Protein AF-A0A009TG57-F1 (afdb_monomer)

Radius of gyration: 22.99 Å; Cα contacts (8 Å, |Δi|>4): 54; chains: 1; bounding box: 61×36×48 Å

Foldseek 3Di:
DDDDPPDDDPQPFAFFPCPVVCVVDPDPPRQGDDVVHGDPVVVVVVVVVVVVVVVVLQDDDPPVVVCVVCVVVVHDDDDDDFQQPDSVCVVVPVVRVD

Sequence (98 aa):
MKLNRDIQYPSSTHQDQWEKLKQFTDARIALGRAGCSIPTRALLEFQLSHAQAKDAVYQEMDVSYLSEQLAQQQLQSFHIQSNAPNKEIYLKRPDLGR

Secondary structure (DSSP, 8-state):
----TT-------B--TTGGGGGG-SS-----BBTTB--HHHHHHHHHHHHHHHHHHHPPP-HHHHHHHHHHTT--------S--SHHHHHH-TTS--

Nearest PDB structures (foldseek):
  7xrm-assembly1_B  TM=8.715E-01  e=4.263E-04  Escherichia coli
  3abo-assembly1_D  TM=8.637E-01  e=4.584E-04  Escherichia coli K-12
  9fi8-assembly1_HJ  TM=4.885E-01  e=6.508E+00  Toxoplasma gondii

Organism: NCBI:txid1310630

Solvent-accessible surface area (backbone atoms only — not comparable to full-atom values): 6364 Å² total; per-residue (Å²): 134,88,80,70,88,81,72,80,74,84,80,72,59,46,80,38,94,52,48,80,57,47,84,80,45,92,62,92,63,55,72,39,26,41,84,99,39,74,31,69,67,64,51,50,57,48,53,51,52,51,51,52,53,55,53,58,73,70,57,79,79,64,61,67,62,52,48,52,56,34,46,76,70,75,40,90,79,82,93,82,81,62,77,35,92,43,72,70,47,40,77,74,36,66,84,36,60,113

Mean predicted aligned error: 7.48 Å

pLDDT: mean 89.81, std 11.34, range [48.84, 98.44]

Structure (mmCIF, N/CA/C/O backbone):
data_AF-A0A009TG57-F1
#
_entry.id   AF-A0A009TG57-F1
#
loop_
_atom_site.group_PDB
_atom_site.id
_atom_site.type_symbol
_atom_site.label_atom_id
_atom_site.label_alt_id
_atom_site.label_comp_id
_atom_site.label_asym_id
_atom_site.label_entity_id
_atom_site.label_seq_id
_atom_site.pdbx_PDB_ins_code
_atom_site.Cartn_x
_atom_site.Cartn_y
_atom_site.Cartn_z
_atom_site.occupancy
_atom_site.B_iso_or_equiv
_atom_site.auth_seq_id
_atom_site.auth_comp_id
_atom_site.auth_asym_id
_atom_site.auth_atom_id
_atom_site.pdbx_PDB_model_num
ATOM 1 N N . MET A 1 1 ? 29.703 23.899 -12.577 1.00 48.84 1 MET A N 1
ATOM 2 C CA . MET A 1 1 ? 29.439 22.933 -13.666 1.00 48.84 1 MET A CA 1
ATOM 3 C C . MET A 1 1 ? 28.013 23.169 -14.157 1.00 48.84 1 MET A C 1
ATOM 5 O O . MET A 1 1 ? 27.084 22.910 -13.404 1.00 48.84 1 MET A O 1
ATOM 9 N N . LYS A 1 2 ? 27.825 23.808 -15.323 1.00 51.75 2 LYS A N 1
ATOM 10 C CA . LYS A 1 2 ? 26.487 24.128 -15.857 1.00 51.75 2 LYS A CA 1
ATOM 11 C C . LYS A 1 2 ? 25.919 22.871 -16.522 1.00 51.75 2 LYS A C 1
ATOM 13 O O . LYS A 1 2 ? 26.437 22.442 -17.545 1.00 51.75 2 LYS A O 1
ATOM 18 N N . LEU A 1 3 ? 24.905 22.264 -15.911 1.00 60.16 3 LEU A N 1
ATOM 19 C CA . LEU A 1 3 ? 24.127 21.194 -16.533 1.00 60.16 3 LEU A CA 1
ATOM 20 C C . LEU A 1 3 ? 23.182 21.844 -17.549 1.00 60.16 3 LEU A C 1
ATOM 22 O O . LEU A 1 3 ? 22.237 22.534 -17.166 1.00 60.16 3 LEU A O 1
ATOM 26 N N . ASN A 1 4 ? 23.475 21.675 -18.837 1.00 68.56 4 ASN A N 1
ATOM 27 C CA . ASN A 1 4 ? 22.589 22.109 -19.913 1.00 68.56 4 ASN A CA 1
ATOM 28 C C . ASN A 1 4 ? 21.332 21.233 -19.882 1.00 68.56 4 ASN A C 1
ATOM 30 O O . ASN A 1 4 ? 21.413 20.024 -20.087 1.00 68.56 4 ASN A O 1
ATOM 34 N N . ARG A 1 5 ? 20.183 21.850 -19.589 1.00 63.09 5 ARG A N 1
ATOM 35 C CA . ARG A 1 5 ? 18.893 21.165 -19.402 1.00 63.09 5 ARG A CA 1
ATOM 36 C C . ARG A 1 5 ? 18.348 20.517 -20.681 1.00 63.09 5 ARG A C 1
ATOM 38 O O . ARG A 1 5 ? 17.516 19.627 -20.579 1.00 63.09 5 ARG A O 1
ATOM 45 N N . ASP A 1 6 ? 18.872 20.900 -21.844 1.00 69.62 6 ASP A N 1
ATOM 46 C CA . ASP A 1 6 ? 18.355 20.488 -23.155 1.00 69.62 6 ASP A CA 1
ATOM 47 C C . ASP A 1 6 ? 19.166 19.363 -23.822 1.00 69.62 6 ASP A C 1
ATOM 49 O O . ASP A 1 6 ? 18.939 19.033 -24.985 1.00 69.62 6 ASP A O 1
ATOM 53 N N . ILE A 1 7 ? 20.122 18.749 -23.112 1.00 70.56 7 ILE A N 1
ATOM 54 C CA . ILE A 1 7 ? 20.847 17.586 -23.639 1.00 70.56 7 ILE A CA 1
ATOM 55 C C . ILE A 1 7 ? 19.955 16.349 -23.499 1.00 70.56 7 ILE A C 1
ATOM 57 O O . ILE A 1 7 ? 19.826 15.770 -22.420 1.00 70.56 7 ILE A O 1
ATOM 61 N N . GLN A 1 8 ? 19.355 15.927 -24.611 1.00 61.59 8 GLN A N 1
ATOM 62 C CA . GLN A 1 8 ? 18.685 14.634 -24.705 1.00 61.59 8 GLN A CA 1
ATOM 63 C C . GLN A 1 8 ? 19.736 13.529 -24.851 1.00 61.59 8 GLN A C 1
ATOM 65 O O . GLN A 1 8 ? 20.379 13.394 -25.890 1.00 61.59 8 GLN A O 1
ATOM 70 N N . TYR A 1 9 ? 19.915 12.730 -23.799 1.00 66.12 9 TYR A N 1
ATOM 71 C CA . TYR A 1 9 ? 20.699 11.502 -23.885 1.00 66.12 9 TYR A CA 1
ATOM 72 C C . TYR A 1 9 ? 19.837 10.404 -24.514 1.00 66.12 9 TYR A C 1
ATOM 74 O O . TYR A 1 9 ? 18.705 10.204 -24.063 1.00 66.12 9 TYR A O 1
ATOM 82 N N . PRO A 1 10 ? 20.336 9.676 -25.527 1.00 62.06 10 PRO A N 1
ATOM 83 C CA . PRO A 1 10 ? 19.589 8.575 -26.110 1.00 62.06 10 PRO A CA 1
ATOM 84 C C . PRO A 1 10 ? 19.324 7.520 -25.032 1.00 62.06 10 PRO A C 1
ATOM 86 O O . PRO A 1 10 ? 20.248 6.901 -24.504 1.00 62.06 10 PRO A O 1
ATOM 89 N N . SER A 1 11 ? 18.052 7.322 -24.681 1.00 63.84 11 SER A N 1
ATOM 90 C CA . SER A 1 11 ? 17.644 6.277 -23.749 1.00 63.84 11 SER A CA 1
ATOM 91 C C . SER A 1 11 ? 17.690 4.930 -24.464 1.00 63.84 11 SER A C 1
ATOM 93 O O . SER A 1 11 ? 16.709 4.504 -25.073 1.00 63.84 11 SER A O 1
ATOM 95 N N . SER A 1 12 ? 18.828 4.242 -24.399 1.00 63.84 12 SER A N 1
ATOM 96 C CA . SER A 1 12 ? 18.965 2.851 -24.845 1.00 63.84 12 SER A CA 1
ATOM 97 C C . SER A 1 12 ? 18.359 1.889 -23.817 1.00 63.84 12 SER A C 1
ATOM 99 O O . SER A 1 12 ? 19.028 1.030 -23.244 1.00 63.84 12 SER A O 1
ATOM 101 N N . THR A 1 13 ? 17.061 2.032 -23.550 1.00 68.25 13 THR A N 1
ATOM 102 C CA . THR A 1 13 ? 16.318 1.009 -22.814 1.00 68.25 13 THR A CA 1
ATOM 103 C C . THR A 1 13 ? 16.122 -0.189 -23.728 1.00 68.25 13 THR A C 1
ATOM 105 O O . THR A 1 13 ? 15.421 -0.098 -24.736 1.00 68.25 13 THR A O 1
ATOM 108 N N . HIS A 1 14 ? 16.743 -1.314 -23.384 1.00 76.44 14 HIS A N 1
ATOM 109 C CA . HIS A 1 14 ? 16.536 -2.560 -24.110 1.00 76.44 14 HIS A CA 1
ATOM 110 C C . HIS A 1 14 ? 15.091 -3.027 -23.885 1.00 76.44 14 HIS A C 1
ATOM 112 O O . HIS A 1 14 ? 14.725 -3.343 -22.750 1.00 76.44 14 HIS A O 1
ATOM 118 N N . GLN A 1 15 ? 14.285 -3.070 -24.951 1.00 78.00 15 GLN A N 1
ATOM 119 C CA . GLN A 1 15 ? 12.914 -3.587 -24.902 1.00 78.00 15 GLN A CA 1
ATOM 120 C C . GLN A 1 15 ? 12.912 -5.077 -24.554 1.00 78.00 15 GLN A C 1
ATOM 122 O O . GLN A 1 15 ? 13.812 -5.824 -24.942 1.00 78.00 15 GLN A O 1
ATOM 127 N N . ASP A 1 16 ? 11.921 -5.507 -23.783 1.00 82.44 16 ASP A N 1
ATOM 128 C CA . ASP A 1 16 ? 11.808 -6.894 -23.355 1.00 82.44 16 ASP A CA 1
ATOM 129 C C . ASP A 1 16 ? 10.898 -7.667 -24.318 1.00 82.44 16 ASP A C 1
ATOM 131 O O . ASP A 1 16 ? 9.772 -7.258 -24.592 1.00 82.44 16 ASP A O 1
ATOM 135 N N . GLN A 1 17 ? 11.379 -8.799 -24.835 1.00 8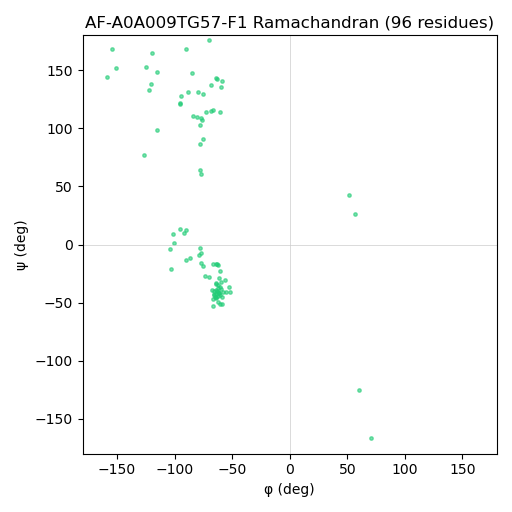8.81 17 GLN A N 1
ATOM 136 C CA . GLN A 1 17 ? 10.632 -9.627 -25.791 1.00 88.81 17 GLN A CA 1
ATOM 137 C C . GLN A 1 17 ? 9.333 -10.186 -25.190 1.00 88.81 17 GLN A C 1
ATOM 139 O O . GLN A 1 17 ? 8.445 -10.625 -25.922 1.00 88.81 17 GLN A O 1
ATOM 144 N N . TRP A 1 18 ? 9.214 -10.175 -23.862 1.00 92.25 18 TRP A N 1
ATOM 145 C CA . TRP A 1 18 ? 8.074 -10.706 -23.126 1.00 92.25 18 TRP A CA 1
ATOM 146 C C . TRP A 1 18 ? 7.037 -9.645 -22.764 1.00 92.25 18 TRP A C 1
ATOM 148 O O . TRP A 1 18 ? 6.141 -9.920 -21.971 1.00 92.25 18 TRP A O 1
ATOM 158 N N . GLU A 1 19 ? 7.101 -8.448 -23.351 1.00 91.38 19 GLU A N 1
ATOM 159 C CA . GLU A 1 19 ? 6.156 -7.363 -23.064 1.00 91.38 19 GLU A CA 1
ATOM 160 C C . GLU A 1 19 ? 4.686 -7.795 -23.208 1.00 91.38 19 GLU A C 1
ATOM 162 O O . GLU A 1 19 ? 3.850 -7.454 -22.372 1.00 91.38 19 GLU A O 1
ATOM 167 N N . LYS A 1 20 ? 4.384 -8.657 -24.189 1.00 94.00 20 LYS A N 1
ATOM 168 C CA . LYS A 1 20 ? 3.040 -9.225 -24.395 1.00 94.00 20 LYS A CA 1
ATOM 169 C C . LYS A 1 20 ? 2.526 -10.047 -23.210 1.00 94.00 20 LYS A C 1
ATOM 171 O O . LYS A 1 20 ? 1.316 -10.219 -23.095 1.00 94.00 20 LYS A O 1
ATOM 176 N N . LEU A 1 21 ? 3.399 -10.570 -22.348 1.00 95.62 21 LEU A N 1
ATOM 177 C CA . LEU A 1 21 ? 2.996 -11.380 -21.195 1.00 95.62 21 LEU A CA 1
ATOM 178 C C . LEU A 1 21 ? 2.417 -10.538 -20.054 1.00 95.62 21 LEU A C 1
ATOM 180 O O . LEU A 1 21 ? 1.687 -11.078 -19.227 1.00 95.62 21 LEU A O 1
ATOM 184 N N . LYS A 1 22 ? 2.675 -9.221 -20.032 1.00 94.06 22 LYS A N 1
ATOM 185 C CA . LYS A 1 22 ? 2.125 -8.312 -19.013 1.00 94.06 22 LYS A CA 1
ATOM 186 C C . LYS A 1 22 ? 0.600 -8.350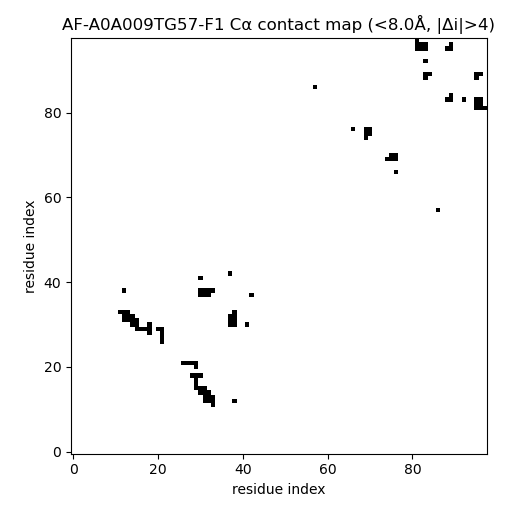 -18.932 1.00 94.06 22 LYS A C 1
ATOM 188 O O . LYS A 1 22 ? 0.053 -8.167 -17.860 1.00 94.06 22 LYS A O 1
ATOM 193 N N . GLN A 1 23 ? -0.096 -8.627 -20.035 1.00 96.38 23 GLN A N 1
ATOM 194 C CA . GLN A 1 23 ? -1.564 -8.691 -20.033 1.00 96.38 23 GLN A CA 1
ATOM 195 C C . GLN A 1 23 ? -2.135 -9.806 -19.137 1.00 96.38 23 GLN A C 1
ATOM 197 O O . GLN A 1 23 ? -3.320 -9.790 -18.828 1.00 96.38 23 GLN A O 1
ATOM 202 N N . PHE A 1 24 ? -1.313 -10.784 -18.744 1.00 97.44 24 PHE A N 1
ATOM 203 C CA . PHE A 1 24 ? -1.735 -11.933 -17.945 1.00 97.44 24 PHE A CA 1
ATOM 204 C C . PHE A 1 24 ? -1.379 -11.801 -16.458 1.00 97.44 24 PHE A C 1
ATOM 206 O O . PHE A 1 24 ? -1.623 -12.736 -15.697 1.00 97.44 24 PHE A O 1
ATOM 213 N N . THR A 1 25 ? -0.761 -10.694 -16.027 1.00 96.88 25 THR A N 1
ATOM 214 C CA . THR A 1 25 ? -0.365 -10.512 -14.625 1.00 96.88 25 THR A CA 1
ATOM 215 C C . THR A 1 25 ? -0.165 -9.047 -14.251 1.00 96.88 25 THR A C 1
ATOM 217 O O . THR A 1 25 ? 0.411 -8.273 -15.008 1.00 96.88 25 THR A O 1
ATOM 220 N N . ASP A 1 26 ? -0.530 -8.693 -13.020 1.00 95.81 26 ASP A N 1
ATOM 221 C CA . ASP A 1 26 ? -0.203 -7.388 -12.432 1.00 95.81 26 ASP A CA 1
ATOM 222 C C . ASP A 1 26 ? 1.263 -7.293 -11.970 1.00 95.81 26 ASP A C 1
ATOM 224 O O . ASP A 1 26 ? 1.741 -6.231 -11.556 1.00 95.81 26 ASP A O 1
ATOM 228 N N . ALA A 1 27 ? 2.006 -8.406 -12.012 1.00 96.06 27 ALA A N 1
ATOM 229 C CA . ALA A 1 27 ? 3.414 -8.422 -11.658 1.00 96.06 27 ALA A CA 1
ATOM 230 C C . ALA A 1 27 ? 4.234 -7.534 -12.609 1.00 96.06 27 ALA A C 1
ATOM 232 O O . ALA A 1 27 ? 4.041 -7.509 -13.825 1.00 96.06 27 ALA A O 1
ATOM 233 N N . ARG A 1 28 ? 5.233 -6.840 -12.053 1.00 94.12 28 ARG A N 1
ATOM 234 C CA . ARG A 1 28 ? 6.122 -5.934 -12.797 1.00 94.12 28 ARG A CA 1
ATOM 235 C C . ARG A 1 28 ? 7.199 -6.705 -13.574 1.00 94.12 28 ARG A C 1
ATOM 237 O O . ARG A 1 28 ? 8.386 -6.590 -13.283 1.00 94.12 28 ARG A O 1
ATOM 244 N N . ILE A 1 29 ? 6.777 -7.510 -14.546 1.00 94.50 29 ILE A N 1
ATOM 245 C CA . ILE A 1 29 ? 7.650 -8.261 -15.461 1.00 94.50 29 ILE A CA 1
ATOM 246 C C . ILE A 1 29 ? 7.979 -7.442 -16.714 1.00 94.50 29 ILE A C 1
ATOM 248 O O . ILE A 1 29 ? 7.353 -6.413 -16.966 1.00 94.50 29 ILE A O 1
ATOM 252 N N . ALA A 1 30 ? 8.945 -7.905 -17.515 1.00 93.25 30 ALA A N 1
ATOM 253 C CA . ALA A 1 30 ? 9.263 -7.328 -18.825 1.00 93.25 30 ALA A CA 1
ATOM 254 C C . ALA A 1 30 ? 9.477 -5.796 -18.791 1.00 93.25 30 ALA A C 1
ATOM 256 O O . ALA A 1 30 ? 8.959 -5.049 -19.621 1.00 93.25 30 ALA A O 1
ATOM 257 N N . LEU A 1 31 ? 10.196 -5.303 -17.775 1.00 91.31 31 LEU A N 1
ATOM 258 C CA . LEU A 1 31 ? 10.457 -3.869 -17.574 1.00 91.31 31 LEU A CA 1
ATOM 259 C C . LEU A 1 31 ? 11.570 -3.328 -18.482 1.00 91.31 31 LEU A C 1
ATOM 261 O O . LEU A 1 31 ? 11.793 -2.120 -18.518 1.00 91.31 31 LEU A O 1
ATOM 265 N N . GLY A 1 32 ? 12.282 -4.211 -19.185 1.00 90.38 32 GLY A N 1
ATOM 266 C CA . GLY A 1 32 ? 13.519 -3.877 -19.874 1.00 90.38 32 GLY A CA 1
ATOM 267 C C . GLY A 1 32 ? 14.671 -3.622 -18.901 1.00 90.38 32 GLY A C 1
ATOM 268 O O . GLY A 1 32 ? 14.602 -3.946 -17.713 1.00 90.38 32 GLY A O 1
ATOM 269 N N . ARG A 1 33 ? 15.762 -3.049 -19.415 1.00 89.56 33 ARG A N 1
ATOM 270 C CA . ARG A 1 33 ? 16.963 -2.727 -18.625 1.00 89.56 33 ARG A CA 1
ATOM 271 C C . ARG A 1 33 ? 17.721 -1.531 -19.191 1.00 89.56 33 ARG A C 1
ATOM 273 O O . ARG A 1 33 ? 17.690 -1.290 -20.399 1.00 89.56 33 ARG A O 1
ATOM 280 N N . ALA A 1 34 ? 18.416 -0.817 -18.311 1.00 88.75 34 ALA A N 1
ATOM 281 C CA . ALA A 1 34 ? 19.419 0.190 -18.640 1.00 88.75 34 ALA A CA 1
ATOM 282 C C . ALA A 1 34 ? 20.774 -0.314 -18.114 1.00 88.75 34 ALA A C 1
ATOM 284 O O . ALA A 1 34 ? 21.050 -0.251 -16.915 1.00 88.75 34 ALA A O 1
ATOM 285 N N . GLY A 1 35 ? 21.588 -0.909 -18.994 1.00 87.88 35 GLY A N 1
ATOM 286 C CA . GLY A 1 35 ? 22.753 -1.698 -18.576 1.00 87.88 35 GLY A CA 1
ATOM 287 C C . GLY A 1 35 ? 22.332 -2.886 -17.701 1.00 87.88 35 GLY A C 1
ATOM 288 O O . GLY A 1 35 ? 21.464 -3.667 -18.093 1.00 87.88 35 GLY A O 1
ATOM 289 N N . CYS A 1 36 ? 22.909 -2.989 -16.503 1.00 88.88 36 CYS A N 1
ATOM 290 C CA . CYS A 1 36 ? 22.562 -4.007 -15.502 1.00 88.88 36 CYS A CA 1
ATOM 291 C C . CYS A 1 36 ? 21.468 -3.555 -14.512 1.00 88.88 36 CYS A C 1
ATOM 293 O O . CYS A 1 36 ? 21.234 -4.238 -13.518 1.00 88.88 36 CYS A O 1
ATOM 295 N N . SER A 1 37 ? 20.815 -2.415 -14.762 1.00 90.69 37 SER A N 1
ATOM 296 C CA . SER A 1 37 ? 19.886 -1.773 -13.824 1.00 90.69 37 SER A CA 1
ATOM 297 C C . SER A 1 37 ? 18.468 -1.635 -14.385 1.00 90.69 37 SER A C 1
ATOM 299 O O . SER A 1 37 ? 18.232 -1.732 -15.593 1.00 90.69 37 SER A O 1
ATOM 301 N N . ILE A 1 38 ? 17.512 -1.365 -13.492 1.00 92.19 38 ILE A N 1
ATOM 302 C CA . ILE A 1 38 ? 16.116 -1.062 -13.837 1.00 92.19 38 ILE A CA 1
ATOM 303 C C . ILE A 1 38 ? 16.055 0.296 -14.557 1.00 92.19 38 ILE A C 1
ATOM 305 O O . ILE A 1 38 ? 16.706 1.246 -14.113 1.00 92.19 38 ILE A O 1
ATOM 309 N N . PRO A 1 39 ? 15.262 0.438 -15.635 1.00 92.19 39 PRO A N 1
ATOM 310 C CA . PRO A 1 39 ? 15.051 1.732 -16.270 1.00 92.19 39 PRO A CA 1
ATOM 311 C C . PRO A 1 39 ? 14.463 2.763 -15.301 1.00 92.19 39 PRO A C 1
ATOM 313 O O . PRO A 1 39 ? 13.553 2.458 -14.527 1.00 92.19 39 PRO A O 1
ATOM 316 N N . THR A 1 40 ? 14.925 4.012 -15.389 1.00 92.56 40 THR A N 1
ATOM 317 C CA . THR A 1 40 ? 14.526 5.097 -14.477 1.00 92.56 40 THR A CA 1
ATOM 318 C C . THR A 1 40 ? 13.013 5.251 -14.364 1.00 92.56 40 THR A C 1
ATOM 320 O O . THR A 1 40 ? 12.498 5.420 -13.265 1.00 92.56 40 THR A O 1
ATOM 323 N N . ARG A 1 41 ? 12.279 5.134 -15.477 1.00 92.06 41 ARG A N 1
ATOM 324 C CA . ARG A 1 41 ? 10.815 5.219 -15.471 1.00 92.06 41 ARG A CA 1
ATOM 325 C C . ARG A 1 41 ? 10.174 4.156 -14.571 1.00 92.06 41 ARG A C 1
ATOM 327 O O . ARG A 1 41 ? 9.370 4.504 -13.714 1.00 92.06 41 ARG A O 1
ATOM 334 N N . ALA A 1 42 ? 10.551 2.889 -14.735 1.00 92.94 42 ALA A N 1
ATOM 335 C CA . ALA A 1 42 ? 10.000 1.792 -13.940 1.00 92.94 42 ALA A CA 1
ATOM 336 C C . ALA A 1 42 ? 10.361 1.931 -12.450 1.00 92.94 42 ALA A C 1
ATOM 338 O O . ALA A 1 42 ? 9.552 1.606 -11.580 1.00 92.94 42 ALA A O 1
ATOM 339 N N . LEU A 1 43 ? 11.552 2.464 -12.150 1.00 96.06 43 LEU A N 1
ATOM 340 C CA . LEU A 1 43 ? 11.958 2.790 -10.783 1.00 96.06 43 LEU A CA 1
ATOM 341 C C . LEU A 1 43 ? 11.090 3.903 -10.172 1.00 96.06 43 LEU A C 1
ATOM 343 O O . LEU A 1 43 ? 10.640 3.766 -9.036 1.00 96.06 43 LEU A O 1
ATOM 347 N N . LEU A 1 44 ? 10.823 4.980 -10.914 1.00 97.44 44 LEU A N 1
ATOM 348 C CA . LEU A 1 44 ? 9.960 6.073 -10.453 1.00 97.44 44 LEU A CA 1
ATOM 349 C C . LEU A 1 44 ? 8.516 5.602 -10.237 1.00 97.44 44 LEU A C 1
ATOM 351 O O . LEU A 1 44 ? 7.913 5.918 -9.214 1.00 97.44 44 LEU A O 1
ATOM 355 N N . GLU A 1 45 ? 7.980 4.790 -11.150 1.00 97.38 45 GLU A N 1
ATOM 356 C CA . GLU A 1 45 ? 6.659 4.169 -10.991 1.00 97.38 45 GLU A CA 1
ATOM 357 C C . GLU A 1 45 ? 6.603 3.273 -9.745 1.00 97.38 45 GLU A C 1
ATOM 359 O O . GLU A 1 45 ? 5.581 3.206 -9.067 1.00 97.38 45 GLU A O 1
ATOM 364 N N . PHE A 1 46 ? 7.687 2.564 -9.418 1.00 97.25 46 PHE A N 1
ATOM 365 C CA . PHE A 1 46 ? 7.769 1.771 -8.190 1.00 97.25 46 PHE A CA 1
ATOM 366 C C . PHE A 1 46 ? 7.769 2.653 -6.938 1.00 97.25 46 PHE A C 1
ATOM 368 O O . PHE A 1 46 ? 7.010 2.392 -6.004 1.00 97.25 46 PHE A O 1
ATOM 375 N N . GLN A 1 47 ? 8.575 3.716 -6.926 1.00 98.31 47 GLN A N 1
ATOM 376 C CA . GLN A 1 47 ? 8.642 4.652 -5.802 1.00 98.31 47 GLN A CA 1
ATOM 377 C C . GLN A 1 47 ? 7.298 5.339 -5.545 1.00 98.31 47 GLN A C 1
ATOM 379 O O . GLN A 1 47 ? 6.889 5.446 -4.388 1.00 98.31 47 GLN A O 1
ATOM 384 N N . LEU A 1 48 ? 6.593 5.742 -6.607 1.00 98.44 48 LEU A N 1
ATOM 385 C CA . LEU A 1 48 ? 5.258 6.325 -6.500 1.00 98.44 48 LEU A CA 1
ATOM 386 C C . LEU A 1 48 ? 4.269 5.342 -5.866 1.00 98.44 48 LEU A C 1
ATOM 388 O O . LEU A 1 48 ? 3.617 5.684 -4.883 1.00 98.44 48 LEU A O 1
ATOM 392 N N . SER A 1 49 ? 4.196 4.108 -6.376 1.00 98.12 49 SER A N 1
ATOM 393 C CA . SER A 1 49 ? 3.295 3.099 -5.806 1.00 98.12 49 SER A CA 1
ATOM 394 C C . SER A 1 49 ? 3.636 2.764 -4.355 1.00 98.12 49 SER A C 1
ATOM 396 O O . SER A 1 49 ? 2.740 2.522 -3.554 1.00 98.12 49 SER A O 1
ATOM 398 N N . HIS A 1 50 ? 4.917 2.777 -3.989 1.00 98.38 50 HIS A N 1
ATOM 399 C CA . HIS A 1 50 ? 5.337 2.566 -2.607 1.00 98.38 50 HIS A CA 1
ATOM 400 C C . HIS A 1 50 ? 4.911 3.716 -1.680 1.00 98.38 50 HIS A C 1
ATOM 402 O O . HIS A 1 50 ? 4.483 3.454 -0.557 1.00 98.38 50 HIS A O 1
ATOM 408 N N . ALA A 1 51 ? 4.988 4.970 -2.136 1.00 98.12 51 ALA A N 1
ATOM 409 C CA . ALA A 1 51 ? 4.468 6.111 -1.381 1.00 98.12 51 ALA A CA 1
ATOM 410 C C . ALA A 1 51 ? 2.949 5.988 -1.173 1.00 98.12 51 ALA A C 1
ATOM 412 O O . ALA A 1 51 ? 2.485 6.004 -0.037 1.00 98.12 51 ALA A O 1
ATOM 413 N N . GLN A 1 52 ? 2.202 5.717 -2.247 1.00 98.19 52 GLN A N 1
ATOM 414 C CA . GLN A 1 52 ? 0.749 5.516 -2.194 1.00 98.19 52 GLN A CA 1
ATOM 415 C C . GLN A 1 52 ? 0.347 4.368 -1.256 1.00 98.19 52 GLN A C 1
ATOM 417 O O . GLN A 1 52 ? -0.608 4.492 -0.494 1.00 98.19 52 GLN A O 1
ATOM 422 N N . ALA A 1 53 ? 1.088 3.257 -1.274 1.00 97.44 53 ALA A N 1
ATOM 423 C CA . ALA A 1 53 ? 0.831 2.127 -0.386 1.00 97.44 53 ALA A CA 1
ATOM 424 C C . ALA A 1 53 ? 1.025 2.499 1.092 1.00 97.44 53 ALA A C 1
ATOM 426 O O . ALA A 1 53 ? 0.243 2.069 1.937 1.00 97.44 53 ALA A O 1
ATOM 427 N N . LYS A 1 54 ? 2.044 3.308 1.414 1.00 96.75 54 LYS A N 1
ATOM 428 C CA . LYS A 1 54 ? 2.247 3.808 2.780 1.00 96.75 54 LYS A CA 1
ATOM 429 C C . LYS A 1 54 ? 1.105 4.713 3.222 1.00 96.75 54 LYS A C 1
ATOM 431 O O . LYS A 1 54 ? 0.604 4.525 4.327 1.00 96.75 54 LYS A O 1
ATOM 436 N N . ASP A 1 55 ? 0.679 5.635 2.366 1.00 96.44 55 ASP A N 1
ATOM 437 C CA . ASP A 1 55 ? -0.427 6.546 2.675 1.00 96.44 55 ASP A CA 1
ATOM 438 C C . ASP A 1 55 ? -1.723 5.765 2.939 1.00 96.44 55 ASP A C 1
ATOM 440 O O . ASP A 1 55 ? -2.397 5.992 3.945 1.00 96.44 55 ASP A O 1
ATOM 444 N N . ALA A 1 56 ? -2.010 4.750 2.117 1.00 96.00 56 ALA A N 1
ATOM 445 C CA . ALA A 1 56 ? -3.184 3.893 2.271 1.00 96.00 56 ALA A CA 1
ATOM 446 C C . ALA A 1 56 ? -3.226 3.141 3.616 1.00 96.00 56 ALA A C 1
ATOM 448 O O . ALA A 1 56 ? -4.307 2.917 4.159 1.00 96.00 56 ALA A O 1
ATOM 449 N N . VAL A 1 57 ? -2.071 2.773 4.192 1.00 94.88 57 VAL A N 1
ATOM 450 C CA . VAL A 1 57 ? -2.024 2.136 5.522 1.00 94.88 57 VAL A CA 1
ATOM 451 C C . VAL A 1 57 ? -2.564 3.076 6.598 1.00 94.88 57 VAL A C 1
ATOM 453 O O . VAL A 1 57 ? -3.282 2.618 7.489 1.00 94.88 57 V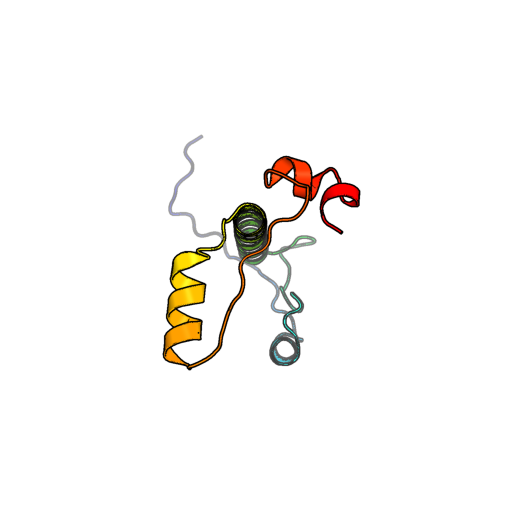AL A O 1
ATOM 456 N N . TYR A 1 58 ? -2.248 4.369 6.523 1.00 92.06 58 TYR A N 1
ATOM 457 C CA . TYR A 1 58 ? -2.642 5.358 7.531 1.00 92.06 58 TYR A CA 1
ATOM 458 C C . TYR A 1 58 ? -3.984 6.026 7.251 1.00 92.06 58 TYR A C 1
ATOM 460 O O . TYR A 1 58 ? -4.544 6.630 8.162 1.00 92.06 58 TYR A O 1
ATOM 468 N N . GLN A 1 59 ? -4.527 5.879 6.045 1.00 93.25 59 GLN A N 1
ATOM 469 C CA . GLN A 1 59 ? -5.816 6.456 5.701 1.00 93.25 59 GLN A CA 1
ATOM 470 C C . GLN A 1 59 ? -6.936 5.925 6.610 1.00 93.25 59 GLN A C 1
ATOM 472 O O . GLN A 1 59 ? -7.018 4.728 6.927 1.00 93.25 59 GLN A O 1
ATOM 477 N N . GLU A 1 60 ? -7.777 6.850 7.063 1.00 91.50 60 GLU A N 1
ATOM 478 C CA . GLU A 1 60 ? -8.967 6.557 7.852 1.00 91.50 60 GLU A CA 1
ATOM 479 C C . GLU A 1 60 ? -10.140 6.208 6.932 1.00 91.50 60 GLU A C 1
ATOM 481 O O . GLU A 1 60 ? -10.246 6.699 5.807 1.00 91.50 60 GLU A O 1
ATOM 486 N N . MET A 1 61 ? -11.011 5.322 7.412 1.00 90.75 61 MET A N 1
ATOM 487 C CA . MET A 1 61 ? -12.242 4.957 6.720 1.00 90.75 61 MET A CA 1
ATOM 488 C C . MET A 1 61 ? -13.352 5.921 7.132 1.00 90.75 61 MET A C 1
ATOM 490 O O . MET A 1 61 ? -13.591 6.108 8.323 1.00 90.75 61 MET A O 1
ATOM 494 N N . ASP A 1 62 ? -14.073 6.472 6.158 1.00 94.19 62 ASP A N 1
ATOM 495 C CA . ASP A 1 62 ? -15.276 7.258 6.422 1.00 94.19 62 ASP A CA 1
ATOM 496 C C . ASP A 1 62 ? -16.457 6.326 6.735 1.00 94.19 62 ASP A C 1
ATOM 498 O O . ASP A 1 62 ? -17.210 5.891 5.858 1.00 94.19 62 ASP A O 1
ATOM 502 N N . VAL A 1 63 ? -16.570 5.956 8.012 1.00 93.88 63 VAL A N 1
ATOM 503 C CA . VAL A 1 63 ? -17.604 5.036 8.510 1.00 93.88 63 VAL A CA 1
ATOM 504 C C . VAL A 1 63 ? -19.005 5.626 8.340 1.00 93.88 63 VAL A C 1
ATOM 506 O O . VAL A 1 63 ? -19.953 4.878 8.087 1.00 93.88 63 VAL A O 1
ATOM 509 N N . SER A 1 64 ? -19.140 6.949 8.453 1.00 93.81 64 SER A N 1
ATOM 510 C CA . SER A 1 64 ? -20.415 7.650 8.293 1.00 93.81 64 SER A CA 1
ATOM 511 C C . SER A 1 64 ? -20.900 7.534 6.855 1.00 93.81 64 SER A C 1
ATOM 513 O O . SER A 1 64 ? -21.994 7.017 6.620 1.00 93.81 64 SER A O 1
ATOM 515 N N . TYR A 1 65 ? -20.044 7.894 5.895 1.00 95.50 65 TYR A N 1
ATOM 516 C CA . TYR A 1 65 ? -20.354 7.764 4.475 1.00 95.50 65 TYR A CA 1
ATOM 517 C C . TYR A 1 65 ? -20.673 6.314 4.092 1.00 95.50 65 TYR A C 1
ATOM 519 O O . TYR A 1 65 ? -21.677 6.049 3.431 1.00 95.50 65 TYR A O 1
ATOM 527 N N . LEU A 1 66 ? -19.868 5.349 4.553 1.00 95.50 66 LEU A N 1
ATOM 528 C CA . LEU A 1 66 ? -20.114 3.932 4.276 1.00 95.50 66 LEU A CA 1
ATOM 529 C C . LEU A 1 66 ? -21.463 3.460 4.840 1.00 95.50 66 LEU A C 1
ATOM 531 O O . LEU A 1 66 ? -22.193 2.734 4.166 1.00 95.50 66 LEU A O 1
ATOM 535 N N . SER A 1 67 ? -21.813 3.881 6.056 1.00 95.50 67 SER A N 1
ATOM 536 C CA . SER A 1 67 ? -23.083 3.509 6.689 1.00 95.50 67 SER A CA 1
ATOM 537 C C . SER A 1 67 ? -24.284 4.094 5.947 1.00 95.50 67 SER A C 1
ATOM 539 O O . SER A 1 6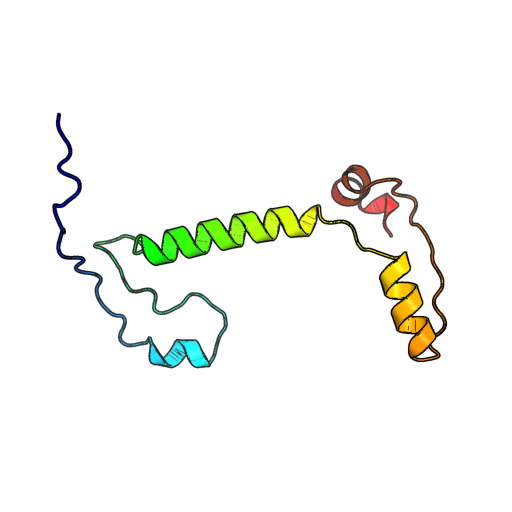7 ? -25.276 3.393 5.753 1.00 95.50 67 SER A O 1
ATOM 541 N N . GLU A 1 68 ? -24.186 5.338 5.471 1.00 95.69 68 GLU A N 1
ATOM 542 C CA . GLU A 1 68 ? -25.218 5.957 4.630 1.00 95.69 68 GLU A CA 1
ATOM 543 C C . GLU A 1 68 ? -25.406 5.199 3.310 1.00 95.69 68 GLU A C 1
ATOM 545 O O . GLU A 1 68 ? -26.539 4.909 2.920 1.00 95.69 68 GLU A O 1
ATOM 550 N N . GLN A 1 69 ? -24.308 4.819 2.647 1.00 96.75 69 GLN A N 1
ATOM 551 C CA . GLN A 1 69 ? -24.358 4.038 1.406 1.00 96.75 69 GLN A CA 1
ATOM 552 C C . GLN A 1 69 ? -25.004 2.661 1.617 1.00 96.75 69 GLN A C 1
ATOM 554 O O . GLN A 1 69 ? -25.825 2.232 0.806 1.00 96.75 69 GLN A O 1
ATOM 559 N N . LEU A 1 70 ? -24.691 1.980 2.723 1.00 96.50 70 LEU A N 1
ATOM 560 C CA . LEU A 1 70 ? -25.312 0.695 3.062 1.00 96.50 70 LEU A CA 1
ATOM 561 C C . LEU A 1 70 ? -26.812 0.847 3.349 1.00 96.50 70 LEU A C 1
ATOM 563 O O . LEU A 1 70 ? -27.619 0.070 2.834 1.00 96.50 70 LEU A O 1
ATOM 567 N N . ALA A 1 71 ? -27.204 1.884 4.091 1.00 96.06 71 ALA A N 1
ATOM 568 C CA . ALA A 1 71 ? -28.606 2.155 4.394 1.00 96.06 71 ALA A CA 1
ATOM 569 C C . ALA A 1 71 ? -29.438 2.438 3.129 1.00 96.06 71 ALA A C 1
ATOM 571 O O . ALA A 1 71 ? -30.577 1.976 3.028 1.00 96.06 71 ALA A O 1
ATOM 572 N N . GLN A 1 72 ? -28.872 3.131 2.132 1.00 97.06 72 GLN A N 1
ATOM 573 C CA . GLN A 1 72 ? -29.524 3.358 0.831 1.00 97.06 72 GLN A CA 1
ATOM 574 C C . GLN A 1 72 ? -29.822 2.055 0.075 1.00 97.06 72 GLN A C 1
ATOM 576 O O . GLN A 1 72 ? -30.793 1.994 -0.677 1.00 97.06 72 GLN A O 1
ATOM 581 N N . GLN A 1 73 ? -29.020 1.014 0.308 1.00 97.19 73 GLN A N 1
ATOM 582 C CA . GLN A 1 73 ? -29.212 -0.338 -0.226 1.00 97.19 73 GLN A CA 1
ATOM 583 C C . GLN A 1 73 ? -30.057 -1.231 0.702 1.00 97.19 73 GLN A C 1
ATOM 585 O O . GLN A 1 73 ? -30.087 -2.448 0.529 1.00 97.19 73 GLN A O 1
ATOM 590 N N . GLN A 1 74 ? -30.712 -0.649 1.717 1.00 96.62 74 GLN A N 1
ATOM 591 C CA . GLN A 1 74 ? -31.485 -1.364 2.739 1.00 96.62 74 GLN A CA 1
ATOM 592 C C . GLN A 1 74 ? -30.660 -2.420 3.503 1.00 96.62 74 GLN A C 1
ATOM 594 O O . GLN A 1 74 ? -31.210 -3.384 4.039 1.00 96.62 74 GLN A O 1
ATOM 599 N N . LEU A 1 75 ? -29.339 -2.227 3.591 1.00 97.12 75 LEU A N 1
ATOM 600 C CA . LEU A 1 75 ? -28.439 -3.063 4.377 1.00 97.12 75 LEU A CA 1
ATOM 601 C C . LEU A 1 75 ? -28.223 -2.430 5.752 1.00 97.12 75 LEU A C 1
ATOM 603 O O . LEU A 1 75 ? -27.737 -1.307 5.870 1.00 97.12 75 LEU A O 1
ATOM 607 N N . GLN A 1 76 ? -28.568 -3.168 6.806 1.00 93.94 76 GLN A N 1
ATOM 608 C CA . GLN A 1 76 ? -28.310 -2.739 8.176 1.00 93.94 76 GLN A CA 1
ATOM 609 C C . GLN A 1 76 ? -26.822 -2.902 8.512 1.00 93.94 76 GLN A C 1
ATOM 611 O O . GLN A 1 76 ? -26.256 -3.981 8.329 1.00 93.94 76 GLN A O 1
ATOM 616 N N . SER A 1 77 ? -26.200 -1.851 9.047 1.00 93.38 77 SER A N 1
ATOM 617 C CA . SER A 1 77 ? -24.826 -1.874 9.552 1.00 93.38 77 SER A CA 1
ATOM 618 C C . SER A 1 77 ? -24.789 -1.626 11.061 1.00 93.38 77 SER A C 1
ATOM 620 O O . SER A 1 77 ? -25.616 -0.905 11.619 1.00 93.38 77 SER A O 1
ATOM 622 N N . PHE A 1 78 ? -23.811 -2.234 11.730 1.00 94.06 78 PHE A N 1
ATOM 623 C CA . PHE A 1 78 ? -23.504 -1.981 13.134 1.00 94.06 78 PHE A CA 1
ATOM 624 C C . PHE A 1 78 ? -22.054 -1.537 13.239 1.00 94.06 78 PHE A C 1
ATOM 626 O O . PHE A 1 78 ? -21.165 -2.170 12.669 1.00 94.06 78 PHE A O 1
ATOM 633 N N . HIS A 1 79 ? -21.816 -0.463 13.984 1.00 92.44 79 HIS A N 1
ATOM 634 C CA . HIS A 1 79 ? -20.468 0.003 14.260 1.00 92.44 79 HIS A CA 1
ATOM 635 C C . HIS A 1 79 ? -20.007 -0.555 15.605 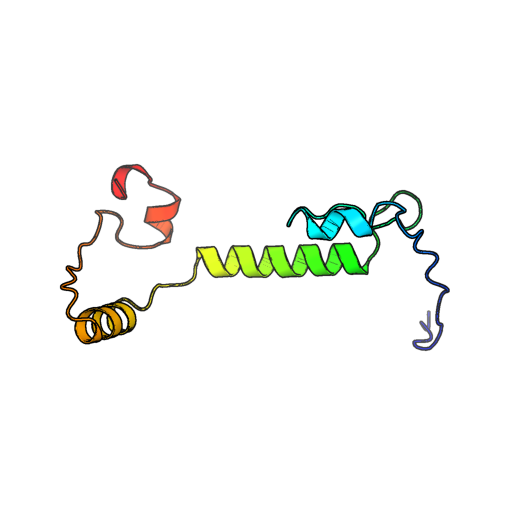1.00 92.44 79 HIS A C 1
ATOM 637 O O . HIS A 1 79 ? -20.637 -0.327 16.636 1.00 92.44 79 HIS A O 1
ATOM 643 N N . ILE A 1 80 ? -18.904 -1.294 15.576 1.00 92.69 80 ILE A N 1
ATOM 644 C CA . ILE A 1 80 ? -18.225 -1.816 16.758 1.00 92.69 80 ILE A CA 1
ATOM 645 C C . ILE A 1 80 ? -16.769 -1.368 16.725 1.00 92.69 80 ILE A C 1
ATOM 647 O O . ILE A 1 80 ? -16.206 -1.140 15.655 1.00 92.69 80 ILE A O 1
ATOM 651 N N . GLN A 1 81 ? -16.159 -1.253 17.899 1.00 92.75 81 GLN A N 1
ATOM 652 C CA . GLN A 1 81 ? -14.759 -0.873 18.039 1.00 92.75 81 GLN A CA 1
ATOM 653 C C . GLN A 1 81 ? -13.996 -1.978 18.767 1.00 92.75 81 GLN A C 1
ATOM 655 O O . GLN A 1 81 ? -14.499 -2.564 19.724 1.00 92.75 81 GL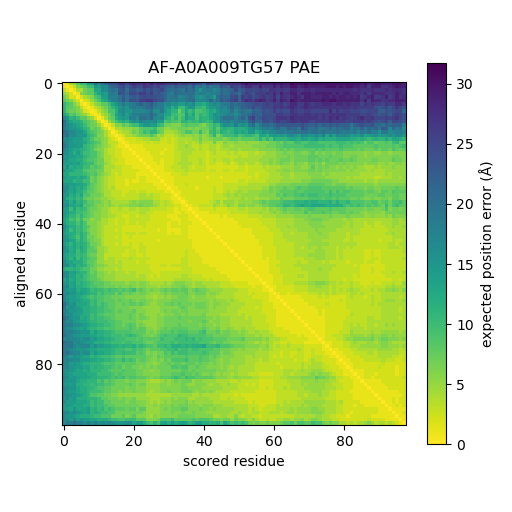N A O 1
ATOM 660 N N . SER A 1 82 ? -12.784 -2.265 18.288 1.00 94.62 82 SER A N 1
ATOM 661 C CA . SER A 1 82 ? -11.841 -3.148 18.982 1.00 94.62 82 SER A CA 1
ATOM 662 C C . SER A 1 82 ? -11.295 -2.487 20.253 1.00 94.62 82 SER A C 1
ATOM 664 O O . SER A 1 82 ? -11.529 -1.303 20.498 1.00 94.62 82 SER A O 1
ATOM 666 N N . ASN A 1 83 ? -10.483 -3.216 21.020 1.00 96.56 83 ASN A N 1
ATOM 667 C CA . ASN A 1 83 ? -9.792 -2.647 22.177 1.00 96.56 83 ASN A CA 1
ATOM 668 C C . ASN A 1 83 ? -8.558 -1.801 21.792 1.00 96.56 83 ASN A C 1
ATOM 670 O O . ASN A 1 83 ? -7.896 -1.233 22.659 1.00 96.56 83 ASN A O 1
ATOM 674 N N . ALA A 1 84 ? -8.211 -1.713 20.503 1.00 96.75 84 ALA A N 1
ATOM 675 C CA . ALA A 1 84 ? -7.185 -0.804 20.006 1.00 96.75 84 ALA A CA 1
ATOM 676 C C . ALA A 1 84 ? -7.793 0.598 19.774 1.00 96.75 84 ALA A C 1
ATOM 678 O O . ALA A 1 84 ? -8.570 0.772 18.835 1.00 96.75 84 ALA A O 1
ATOM 679 N N . PRO A 1 85 ? -7.435 1.618 20.581 1.00 92.94 85 PRO A N 1
ATOM 680 C CA . PRO A 1 85 ? -8.110 2.920 20.557 1.00 92.94 85 PRO A CA 1
ATOM 681 C C . PRO A 1 85 ? -7.705 3.808 19.374 1.00 92.94 85 PRO A C 1
ATOM 683 O O . PRO A 1 85 ? -8.350 4.816 19.109 1.00 92.94 85 PRO A O 1
ATOM 686 N N . ASN A 1 86 ? -6.603 3.489 18.692 1.00 92.62 86 ASN A N 1
ATOM 687 C CA . ASN A 1 86 ? -6.100 4.257 17.559 1.00 92.62 86 ASN A CA 1
ATOM 688 C C . ASN A 1 86 ? -5.266 3.380 16.615 1.00 92.62 86 ASN A C 1
ATOM 690 O O . ASN A 1 86 ? -4.883 2.252 16.948 1.00 92.62 86 ASN A O 1
ATOM 694 N N . LYS A 1 87 ? -4.960 3.927 15.433 1.00 92.62 87 LYS A N 1
ATOM 695 C CA . LYS A 1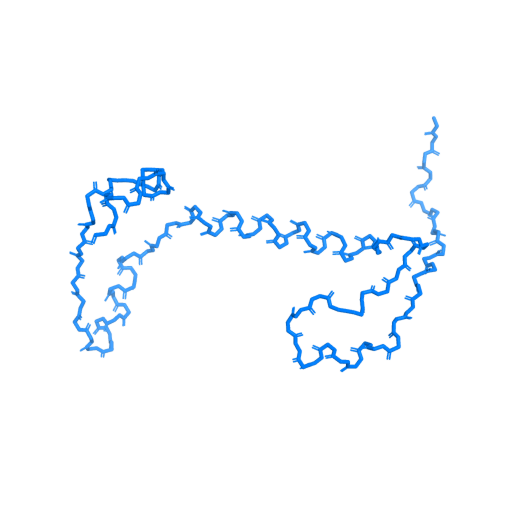 87 ? -4.236 3.227 14.365 1.00 92.62 87 LYS A CA 1
ATOM 696 C C . LYS A 1 87 ? -2.841 2.765 14.795 1.00 92.62 87 LYS A C 1
ATOM 698 O O . LYS A 1 87 ? -2.423 1.670 14.432 1.00 92.62 87 LYS A O 1
ATOM 703 N N . GLU A 1 88 ? -2.123 3.564 15.583 1.00 94.06 88 GLU A N 1
ATOM 704 C CA . GLU A 1 88 ? -0.776 3.200 16.032 1.00 94.06 88 GLU A CA 1
ATOM 705 C C . GLU A 1 88 ? -0.776 1.957 16.920 1.00 94.06 88 GLU A C 1
ATOM 707 O O . GLU A 1 88 ? 0.044 1.057 16.723 1.00 94.06 88 GLU A O 1
ATOM 712 N N . ILE A 1 89 ? -1.697 1.900 17.886 1.00 95.75 89 ILE A N 1
ATOM 713 C CA . ILE A 1 89 ? -1.858 0.732 18.750 1.00 95.75 89 ILE A CA 1
ATOM 714 C C . ILE A 1 89 ? -2.335 -0.458 17.923 1.00 95.75 89 ILE A C 1
ATOM 716 O O . ILE A 1 89 ? -1.755 -1.531 18.049 1.00 95.75 89 ILE A O 1
ATOM 720 N N . TYR A 1 90 ? -3.295 -0.266 17.018 1.00 94.69 90 TYR A N 1
ATOM 721 C CA . TYR A 1 90 ? -3.770 -1.325 16.125 1.00 94.69 90 TYR A CA 1
ATOM 722 C C . TYR A 1 90 ? -2.631 -1.967 15.305 1.00 94.69 90 TYR A C 1
ATOM 724 O O . TYR A 1 90 ? -2.561 -3.188 15.197 1.00 94.69 90 TYR A O 1
ATOM 732 N N . LEU A 1 91 ? -1.685 -1.167 14.793 1.00 94.69 91 LEU A N 1
ATOM 733 C CA . LEU A 1 91 ? -0.541 -1.667 14.015 1.00 94.69 91 LEU A CA 1
ATOM 734 C C . LEU A 1 91 ? 0.535 -2.367 14.865 1.00 94.69 91 LEU A C 1
ATOM 736 O O . LEU A 1 91 ? 1.262 -3.213 1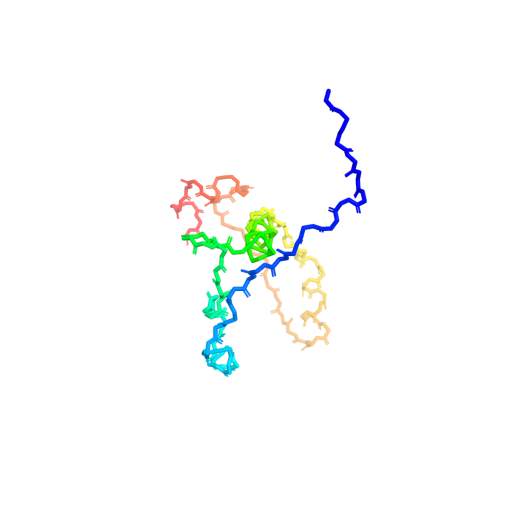4.346 1.00 94.69 91 LEU A O 1
ATOM 740 N N . LYS A 1 92 ? 0.673 -2.011 16.150 1.00 96.44 92 LYS A N 1
ATOM 741 C CA . LYS A 1 92 ? 1.744 -2.515 17.037 1.00 96.44 92 LYS A CA 1
ATOM 742 C C . LYS A 1 92 ? 1.277 -3.598 18.021 1.00 96.44 92 LYS A C 1
ATOM 744 O O . LYS A 1 92 ? 2.113 -4.331 18.545 1.00 96.44 92 LYS A O 1
ATOM 749 N N . ARG A 1 93 ? -0.026 -3.688 18.307 1.00 96.81 93 ARG A N 1
ATOM 750 C CA . ARG A 1 93 ? -0.636 -4.562 19.326 1.00 96.81 93 ARG A CA 1
ATOM 751 C C . ARG A 1 93 ? -1.747 -5.419 18.716 1.00 96.81 93 ARG A C 1
ATOM 753 O O . ARG A 1 93 ? -2.929 -5.131 18.911 1.00 96.81 93 ARG A O 1
ATOM 760 N N . PRO A 1 94 ? -1.385 -6.491 17.987 1.00 95.25 94 PRO A N 1
ATOM 761 C CA . PRO A 1 94 ? -2.361 -7.361 17.330 1.00 95.25 94 PRO A CA 1
ATOM 762 C C . PRO A 1 94 ? -3.283 -8.091 18.316 1.00 95.25 94 PRO A C 1
ATOM 764 O O . PRO A 1 94 ? -4.320 -8.604 17.912 1.00 95.25 94 PRO A O 1
ATOM 767 N N . ASP A 1 95 ? -2.918 -8.155 19.594 1.00 97.25 95 ASP A N 1
ATOM 768 C CA . ASP A 1 95 ? -3.742 -8.693 20.674 1.00 97.25 95 ASP A CA 1
ATOM 769 C C . ASP A 1 95 ? -4.955 -7.810 21.010 1.00 97.25 95 ASP A C 1
ATOM 771 O O . ASP A 1 95 ? -5.975 -8.336 21.433 1.00 97.25 95 ASP A O 1
ATOM 775 N N . LEU A 1 96 ? -4.877 -6.492 20.786 1.00 96.38 96 LEU A N 1
ATOM 776 C CA . LEU A 1 96 ? -5.974 -5.555 21.071 1.00 96.38 96 LEU A CA 1
ATOM 777 C C . LEU A 1 96 ? -6.973 -5.412 19.910 1.00 96.38 96 LEU A C 1
ATOM 77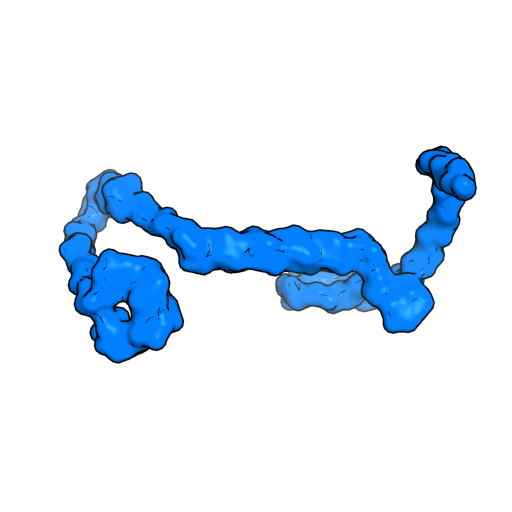9 O O . LEU A 1 96 ? -8.026 -4.799 20.085 1.00 96.38 96 LEU A O 1
ATOM 783 N N . GLY A 1 97 ? -6.632 -5.937 18.729 1.00 92.75 97 GLY A N 1
ATOM 784 C CA . GLY A 1 97 ? -7.437 -5.837 17.507 1.00 92.75 97 GLY A CA 1
ATOM 785 C C . GLY A 1 97 ? -8.195 -7.109 17.106 1.00 92.75 97 GLY A C 1
ATOM 786 O O . GLY A 1 97 ? -8.908 -7.068 16.107 1.00 92.75 97 GLY A O 1
ATOM 787 N N . ARG A 1 98 ? -8.010 -8.224 17.826 1.00 88.69 98 ARG A N 1
ATOM 788 C CA . ARG A 1 98 ? -8.745 -9.490 17.634 1.00 88.69 98 ARG A CA 1
ATOM 789 C C . ARG A 1 98 ? -10.001 -9.515 18.491 1.00 88.69 98 ARG A C 1
ATOM 791 O O . ARG A 1 98 ? -10.974 -10.146 18.031 1.00 88.69 98 ARG A O 1
#

InterPro domains:
  IPR009246 Ethanolamine ammonia-lyase small subunit [PF05985] (15-98)
  IPR009246 Ethanolamine ammonia-lyase small subunit [PTHR39330] (4-98)
  IPR042255 Ethanolamine ammonia-lyase light chain, N-terminal [G3DSA:1.10.30.40] (1-61)